Protein AF-A3SNW2-F1 (afdb_monomer_lite)

Radius of gyration: 17.65 Å; chains: 1; bounding box: 38×30×57 Å

Structure (mmCIF, N/CA/C/O backbone):
data_AF-A3SNW2-F1
#
_entry.id   AF-A3SNW2-F1
#
loop_
_atom_site.group_PDB
_atom_site.id
_atom_site.type_symbol
_atom_site.label_atom_id
_atom_site.label_alt_id
_atom_site.label_comp_id
_atom_site.label_asym_id
_atom_site.label_entity_id
_atom_site.label_seq_id
_atom_site.pdbx_PDB_ins_code
_atom_site.Cartn_x
_atom_site.Cartn_y
_atom_site.Cartn_z
_atom_site.occupancy
_atom_site.B_iso_or_equiv
_atom_site.auth_seq_id
_atom_site.auth_comp_id
_atom_site.auth_asym_id
_atom_site.auth_atom_id
_atom_site.pdbx_PDB_model_num
ATOM 1 N N . MET A 1 1 ? 1.749 1.301 -14.191 1.00 48.53 1 MET A N 1
ATOM 2 C CA . MET A 1 1 ? 3.035 1.025 -14.865 1.00 48.53 1 MET A CA 1
ATOM 3 C C . MET A 1 1 ? 3.326 -0.450 -14.651 1.00 48.53 1 MET A C 1
ATOM 5 O O . MET A 1 1 ? 3.010 -0.935 -13.574 1.00 48.53 1 MET A O 1
ATOM 9 N N . ALA A 1 2 ? 3.781 -1.160 -15.683 1.00 56.25 2 ALA A N 1
ATOM 10 C CA . ALA A 1 2 ? 4.102 -2.594 -15.643 1.00 56.25 2 ALA A CA 1
ATOM 11 C C . ALA A 1 2 ? 5.618 -2.795 -15.490 1.00 56.25 2 ALA A C 1
ATOM 13 O O . ALA A 1 2 ? 6.204 -3.693 -16.088 1.00 56.25 2 ALA A O 1
ATOM 14 N N . ASP A 1 3 ? 6.253 -1.877 -14.763 1.00 65.12 3 ASP A N 1
ATOM 15 C CA . ASP A 1 3 ? 7.687 -1.921 -14.530 1.00 65.12 3 ASP A CA 1
ATOM 16 C C . ASP A 1 3 ? 7.973 -3.187 -13.713 1.00 65.12 3 ASP A C 1
ATOM 18 O O . ASP A 1 3 ? 7.224 -3.493 -12.782 1.00 65.12 3 ASP A O 1
ATOM 22 N N . ASP A 1 4 ? 9.023 -3.916 -14.102 1.00 67.94 4 ASP A N 1
ATOM 23 C CA . ASP A 1 4 ? 9.478 -5.168 -13.475 1.00 67.94 4 ASP A CA 1
ATOM 24 C C . ASP A 1 4 ? 8.640 -6.431 -13.776 1.00 67.94 4 ASP A C 1
ATOM 26 O O . ASP A 1 4 ? 8.823 -7.473 -13.152 1.00 67.94 4 ASP A O 1
ATOM 30 N N . ALA A 1 5 ? 7.712 -6.375 -14.740 1.00 80.69 5 ALA A N 1
ATOM 31 C CA . ALA A 1 5 ? 7.008 -7.572 -15.203 1.00 80.69 5 ALA A CA 1
ATOM 32 C C . ALA A 1 5 ? 7.948 -8.503 -15.993 1.00 80.69 5 ALA A C 1
ATOM 34 O O . ALA A 1 5 ? 8.648 -8.065 -16.911 1.00 80.69 5 ALA A O 1
ATOM 35 N N . GLY A 1 6 ? 7.910 -9.799 -15.680 1.00 82.94 6 GLY A N 1
ATOM 36 C CA . GLY A 1 6 ? 8.565 -10.829 -16.483 1.00 82.94 6 GLY A CA 1
ATOM 37 C C . GLY A 1 6 ? 7.768 -11.091 -17.760 1.00 82.94 6 GLY A C 1
ATOM 38 O O . GLY A 1 6 ? 6.542 -11.165 -17.718 1.00 82.94 6 GLY A O 1
ATOM 39 N N . ILE A 1 7 ? 8.438 -11.221 -18.906 1.00 89.88 7 ILE A N 1
ATOM 40 C CA . ILE A 1 7 ? 7.781 -11.575 -20.170 1.00 89.88 7 ILE A CA 1
ATOM 41 C C . ILE A 1 7 ? 8.594 -12.661 -20.867 1.00 89.88 7 ILE A C 1
ATOM 43 O O . ILE A 1 7 ? 9.777 -12.467 -21.145 1.00 89.88 7 ILE A O 1
ATOM 47 N N . GLU A 1 8 ? 7.945 -13.776 -21.192 1.00 91.12 8 GLU A N 1
ATOM 48 C CA . GLU A 1 8 ? 8.497 -14.814 -22.061 1.00 91.12 8 GLU A CA 1
ATOM 49 C C . GLU A 1 8 ? 7.949 -14.625 -23.479 1.00 91.12 8 GLU A C 1
ATOM 51 O O . GLU A 1 8 ? 6.734 -14.563 -23.688 1.00 91.12 8 GLU A O 1
ATOM 56 N N . LEU A 1 9 ? 8.840 -14.477 -24.463 1.00 94.81 9 LEU A N 1
ATOM 57 C CA . LEU A 1 9 ? 8.474 -14.133 -25.836 1.00 94.81 9 LEU A CA 1
ATOM 58 C C . LEU A 1 9 ? 9.472 -14.674 -26.867 1.00 94.81 9 LEU A C 1
ATOM 60 O O . LEU A 1 9 ? 10.650 -14.865 -26.569 1.00 94.81 9 LEU A O 1
ATOM 64 N N . ASP A 1 10 ? 9.000 -14.849 -28.100 1.00 95.38 10 ASP A N 1
ATOM 65 C CA . ASP A 1 10 ? 9.846 -15.098 -29.266 1.00 95.38 10 ASP A CA 1
ATOM 66 C C . ASP A 1 10 ? 10.372 -13.792 -29.857 1.00 95.38 10 ASP A C 1
ATOM 68 O O . ASP A 1 10 ? 9.627 -12.823 -30.055 1.00 95.38 10 ASP A O 1
ATOM 72 N N . VAL A 1 11 ? 11.648 -13.819 -30.244 1.00 95.62 11 VAL A N 1
ATOM 73 C CA . VAL A 1 11 ? 12.321 -12.729 -30.951 1.00 95.62 11 VAL A CA 1
ATOM 74 C C . VAL A 1 11 ? 12.709 -13.177 -32.355 1.00 95.62 11 VAL A C 1
ATOM 76 O O . VAL A 1 11 ? 13.383 -14.189 -32.545 1.00 95.62 11 VAL A O 1
ATOM 79 N N . GLN A 1 12 ? 12.332 -12.381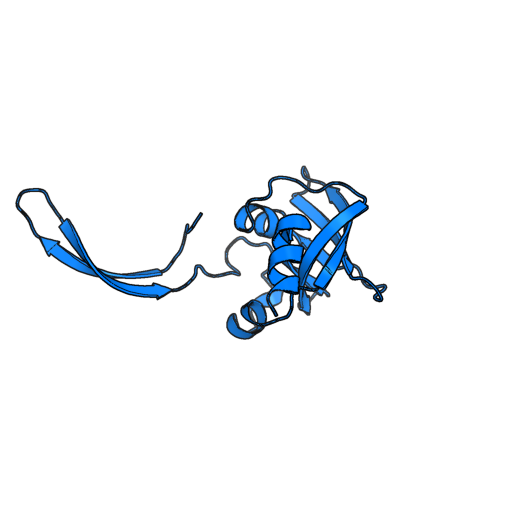 -33.353 1.00 96.31 12 GLN A N 1
ATOM 80 C CA . GLN A 1 12 ? 12.805 -12.514 -34.722 1.00 96.31 12 GLN A CA 1
ATOM 81 C C . GLN A 1 12 ? 13.933 -11.515 -34.995 1.00 96.31 12 GLN A C 1
ATOM 83 O O . GLN A 1 12 ? 13.786 -10.313 -34.776 1.00 96.31 12 GLN A O 1
ATOM 88 N N . GLN A 1 13 ? 15.047 -12.007 -35.537 1.00 95.31 13 GLN A N 1
ATOM 89 C CA . GLN A 1 13 ? 16.109 -11.156 -36.073 1.00 95.31 13 GLN A CA 1
ATOM 90 C C . GLN A 1 13 ? 15.726 -10.625 -37.452 1.00 95.31 13 GLN A C 1
ATOM 92 O O . GLN A 1 13 ? 15.332 -11.389 -38.336 1.00 95.31 13 GLN A O 1
ATOM 97 N N . THR A 1 14 ? 15.883 -9.320 -37.649 1.00 93.44 14 THR A N 1
ATOM 98 C CA . THR A 1 14 ? 15.636 -8.647 -38.928 1.00 93.44 14 THR A CA 1
ATOM 99 C C . THR A 1 14 ? 16.777 -7.692 -39.266 1.00 93.44 14 THR A C 1
ATOM 101 O O . THR A 1 14 ? 17.563 -7.311 -38.401 1.00 93.44 14 THR A O 1
ATOM 104 N N . ASP A 1 15 ? 16.812 -7.200 -40.504 1.00 93.50 15 ASP A N 1
ATOM 105 C CA . ASP A 1 15 ? 17.759 -6.164 -40.949 1.00 93.50 15 ASP A CA 1
ATOM 106 C C . ASP A 1 15 ? 17.615 -4.837 -40.174 1.00 93.50 15 ASP A C 1
ATOM 108 O O . ASP A 1 15 ? 18.458 -3.946 -40.278 1.00 93.50 15 ASP A O 1
ATOM 112 N N . ARG A 1 16 ? 16.522 -4.682 -39.414 1.00 90.88 16 ARG A N 1
ATOM 113 C CA . ARG A 1 16 ? 16.236 -3.528 -38.553 1.00 90.88 16 ARG A CA 1
ATOM 114 C C . ARG A 1 16 ? 16.470 -3.815 -37.064 1.00 90.88 16 ARG A C 1
ATOM 116 O O . ARG A 1 16 ? 16.208 -2.931 -36.253 1.00 90.88 16 ARG A O 1
ATOM 123 N N . GLY A 1 17 ? 16.959 -5.008 -36.717 1.00 93.56 17 GLY A N 1
ATOM 124 C CA . GLY A 1 17 ? 17.215 -5.461 -35.348 1.00 93.56 17 GLY A CA 1
ATOM 125 C C . GLY A 1 17 ? 16.256 -6.553 -34.866 1.00 93.56 17 GLY A C 1
ATOM 126 O O . GLY A 1 17 ? 15.518 -7.153 -35.654 1.00 93.56 17 GLY A O 1
ATOM 127 N N . GLU A 1 18 ? 16.286 -6.798 -33.558 1.00 94.69 18 GLU A N 1
ATOM 128 C CA . GLU A 1 18 ? 15.425 -7.754 -32.860 1.00 94.69 18 GLU A CA 1
ATOM 129 C C . GLU A 1 18 ? 13.991 -7.234 -32.738 1.00 94.69 18 GLU A C 1
ATOM 131 O O . GLU A 1 18 ? 13.756 -6.103 -32.309 1.00 94.69 18 GLU A O 1
ATOM 136 N N . G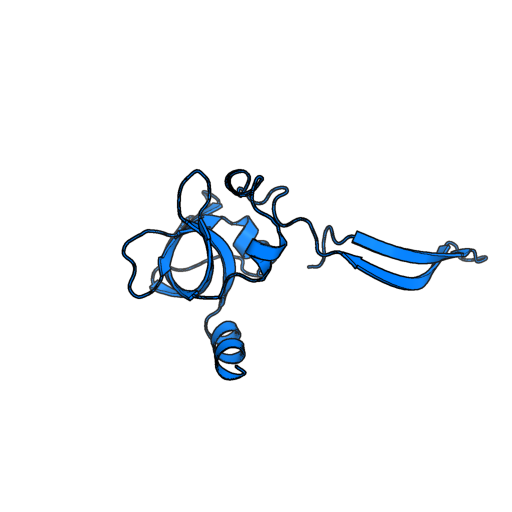LN A 1 19 ? 13.023 -8.067 -33.114 1.00 93.81 19 GLN A N 1
ATOM 137 C CA . GLN A 1 19 ? 11.601 -7.758 -33.018 1.00 93.81 19 GLN A CA 1
ATOM 138 C C . GLN A 1 19 ? 10.876 -8.865 -32.256 1.00 93.81 19 GLN A C 1
ATOM 140 O O . GLN A 1 19 ? 10.983 -10.035 -32.616 1.00 93.81 19 GLN A O 1
ATOM 145 N N . ALA A 1 20 ? 10.118 -8.502 -31.221 1.00 92.88 20 ALA A N 1
ATOM 146 C CA . ALA A 1 20 ? 9.222 -9.437 -30.548 1.00 92.88 20 ALA A CA 1
ATOM 147 C C . ALA A 1 20 ? 8.080 -9.833 -31.498 1.00 92.88 20 ALA A C 1
ATOM 149 O O . ALA A 1 20 ? 7.436 -8.958 -32.081 1.00 92.88 20 ALA A O 1
ATOM 150 N N . VAL A 1 21 ? 7.835 -11.135 -31.658 1.00 94.25 21 VAL A N 1
ATOM 151 C CA . VAL A 1 21 ? 6.827 -11.664 -32.600 1.00 94.25 21 VAL A CA 1
ATOM 152 C C . VAL A 1 21 ? 5.673 -12.388 -31.914 1.00 94.25 21 VAL A C 1
ATOM 154 O O . VAL A 1 21 ? 4.537 -12.266 -32.369 1.00 94.25 21 VAL A O 1
ATOM 157 N N . THR A 1 22 ? 5.929 -13.065 -30.793 1.00 94.31 22 THR A N 1
ATOM 158 C CA . THR A 1 22 ? 4.902 -13.776 -30.015 1.00 94.31 22 THR A CA 1
ATOM 159 C C . THR A 1 22 ? 5.210 -13.639 -28.532 1.00 94.31 22 THR A C 1
ATOM 161 O O . THR A 1 22 ? 6.346 -13.866 -28.141 1.00 94.31 22 THR A O 1
ATOM 164 N N . VAL A 1 23 ? 4.215 -13.302 -27.708 1.00 92.00 23 VAL A N 1
ATOM 165 C CA . VAL A 1 23 ? 4.323 -13.339 -26.240 1.00 92.00 23 VAL A CA 1
ATOM 166 C C . VAL A 1 23 ? 3.651 -14.614 -25.743 1.00 92.00 23 VAL A C 1
ATOM 168 O O . VAL A 1 23 ? 2.495 -14.861 -26.088 1.00 92.00 23 VAL A O 1
ATOM 171 N N . TYR A 1 24 ? 4.370 -15.409 -24.956 1.00 91.81 24 TYR A N 1
ATOM 172 C CA . TYR A 1 24 ? 3.884 -16.667 -24.392 1.00 91.81 24 TYR A CA 1
ATOM 173 C C . TYR A 1 24 ? 3.334 -16.484 -22.984 1.00 91.81 24 TYR A C 1
ATOM 175 O O . TYR A 1 24 ? 2.223 -16.926 -22.698 1.00 91.81 24 TYR A O 1
ATOM 183 N N . GLU A 1 25 ? 4.084 -15.791 -22.131 1.00 88.12 25 GLU A N 1
ATOM 184 C CA . GLU A 1 25 ? 3.724 -15.580 -20.734 1.00 88.12 25 GLU A CA 1
ATOM 185 C C . GLU A 1 25 ? 4.073 -14.158 -20.294 1.00 88.12 25 GLU A C 1
ATOM 187 O O . GLU A 1 25 ? 5.061 -13.570 -20.738 1.00 88.12 25 GLU A O 1
ATOM 192 N N . ILE A 1 26 ? 3.236 -13.603 -19.418 1.00 86.25 26 ILE A N 1
ATOM 193 C CA . ILE A 1 26 ? 3.514 -12.369 -18.687 1.00 86.25 26 ILE A CA 1
ATOM 194 C C . ILE A 1 26 ? 3.401 -12.710 -17.206 1.00 86.25 26 ILE A C 1
ATOM 196 O O . ILE A 1 26 ? 2.307 -12.977 -16.704 1.00 86.25 26 ILE A O 1
ATOM 200 N N . THR A 1 27 ? 4.528 -12.674 -16.510 1.00 81.31 27 THR A N 1
ATOM 201 C CA . THR A 1 27 ? 4.587 -12.842 -15.063 1.00 81.31 27 THR A CA 1
ATOM 202 C C . THR A 1 27 ? 4.438 -11.466 -14.407 1.00 81.31 27 THR A C 1
ATOM 204 O O . THR A 1 27 ? 5.151 -10.527 -14.780 1.00 81.31 27 THR A O 1
ATOM 207 N N . PRO A 1 28 ? 3.514 -11.296 -13.442 1.00 71.44 28 PRO A N 1
ATOM 208 C CA . PRO A 1 28 ? 3.399 -10.050 -12.696 1.00 71.44 28 PRO A CA 1
ATOM 209 C C . PRO A 1 28 ? 4.723 -9.680 -12.009 1.00 71.44 28 PRO A C 1
ATOM 211 O O . PRO A 1 28 ? 5.445 -10.586 -11.593 1.00 71.44 28 PRO A O 1
ATOM 214 N N . PRO A 1 29 ? 5.022 -8.380 -11.845 1.00 68.38 29 PRO A N 1
ATOM 215 C CA . PRO A 1 29 ? 6.204 -7.940 -11.112 1.00 68.38 29 PRO A CA 1
ATOM 216 C C . PRO A 1 29 ? 6.178 -8.426 -9.663 1.00 68.38 29 PRO A C 1
ATOM 218 O O . PRO A 1 29 ? 5.103 -8.538 -9.053 1.00 68.38 29 PRO A O 1
ATOM 221 N N . ASP A 1 30 ? 7.361 -8.657 -9.094 1.00 68.56 30 ASP A N 1
ATOM 222 C CA . ASP A 1 30 ? 7.483 -9.085 -7.708 1.00 68.56 30 ASP A CA 1
ATOM 223 C C . ASP A 1 30 ? 6.955 -8.002 -6.760 1.00 68.56 30 ASP A C 1
ATOM 225 O O . ASP A 1 30 ? 7.431 -6.866 -6.678 1.00 68.56 30 ASP A O 1
ATOM 229 N N . LEU A 1 31 ? 5.927 -8.369 -5.992 1.00 61.66 31 LEU A N 1
ATOM 230 C CA . LEU A 1 31 ? 5.232 -7.449 -5.092 1.00 61.66 31 LEU A CA 1
ATOM 231 C C . LEU A 1 31 ? 6.113 -6.989 -3.921 1.00 61.66 31 LEU A C 1
ATOM 233 O O . LEU A 1 31 ? 5.752 -6.034 -3.233 1.00 61.66 31 LEU A O 1
ATOM 237 N N . ILE A 1 32 ? 7.261 -7.620 -3.684 1.00 60.22 32 ILE A N 1
ATOM 238 C CA . ILE A 1 32 ? 8.035 -7.440 -2.453 1.00 60.22 32 ILE A CA 1
ATOM 239 C C . ILE A 1 32 ? 9.251 -6.533 -2.667 1.00 60.22 32 ILE A C 1
ATOM 241 O O . ILE A 1 32 ? 9.505 -5.672 -1.817 1.00 60.22 32 ILE A O 1
ATOM 245 N N . GLU A 1 33 ? 9.943 -6.612 -3.806 1.00 58.81 33 GLU A N 1
ATOM 246 C CA . GLU A 1 33 ? 11.156 -5.818 -4.030 1.00 58.81 33 GLU A CA 1
ATOM 247 C C . GLU A 1 33 ? 10.864 -4.311 -3.942 1.00 58.81 33 GLU A C 1
ATOM 249 O O . GLU A 1 33 ? 9.919 -3.807 -4.537 1.00 58.81 33 GLU A O 1
ATOM 254 N N . ASN A 1 34 ? 11.635 -3.576 -3.133 1.00 56.81 34 ASN A N 1
ATOM 255 C CA . ASN A 1 34 ? 11.527 -2.120 -2.913 1.00 56.81 34 ASN A CA 1
ATOM 256 C C . ASN A 1 34 ? 10.213 -1.588 -2.296 1.00 56.81 34 ASN A C 1
ATOM 258 O O . ASN A 1 34 ? 10.041 -0.377 -2.149 1.00 56.81 34 ASN A O 1
ATOM 262 N N . SER A 1 35 ? 9.302 -2.461 -1.862 1.00 60.78 35 SER A N 1
ATOM 263 C CA . SER A 1 35 ? 7.964 -2.072 -1.387 1.00 60.78 35 SER A CA 1
ATOM 264 C C . SER A 1 35 ? 7.873 -1.664 0.089 1.00 60.78 35 SER A C 1
ATOM 266 O O . SER A 1 35 ? 6.823 -1.192 0.524 1.00 60.78 35 SER A O 1
ATOM 268 N N . GLY A 1 36 ? 8.941 -1.851 0.872 1.00 62.59 36 GLY A N 1
ATOM 269 C CA . GLY A 1 36 ? 8.869 -1.792 2.337 1.00 62.59 36 GLY A CA 1
ATOM 270 C C . GLY A 1 36 ? 8.111 -2.977 2.958 1.00 62.59 36 GLY A C 1
ATOM 271 O O . GLY A 1 36 ? 7.861 -2.966 4.159 1.00 62.59 36 GLY A O 1
ATOM 272 N N . LEU A 1 37 ? 7.763 -3.993 2.156 1.00 69.75 37 LEU A N 1
ATOM 273 C CA . LEU A 1 37 ? 7.047 -5.210 2.554 1.00 69.75 37 LEU A CA 1
ATOM 274 C C . LEU A 1 37 ? 7.988 -6.413 2.745 1.00 69.75 37 LEU A C 1
ATOM 276 O O . LEU A 1 37 ? 7.565 -7.549 2.568 1.00 69.75 37 LEU A O 1
ATOM 280 N N . ALA A 1 38 ? 9.245 -6.186 3.140 1.00 75.25 38 ALA A N 1
ATOM 281 C CA . ALA A 1 38 ? 10.167 -7.249 3.580 1.00 75.25 38 ALA A CA 1
ATOM 282 C C . ALA A 1 38 ? 9.530 -8.167 4.652 1.00 75.25 38 ALA A C 1
ATOM 284 O O . ALA A 1 38 ? 9.787 -9.363 4.764 1.00 75.25 38 ALA A O 1
ATOM 285 N N . ASP A 1 39 ? 8.589 -7.618 5.417 1.00 79.25 39 ASP A N 1
ATOM 286 C CA . ASP A 1 39 ? 7.812 -8.363 6.402 1.00 79.25 39 ASP A CA 1
ATOM 287 C C . ASP A 1 39 ? 6.856 -9.419 5.799 1.00 79.25 39 ASP A C 1
ATOM 289 O O . ASP A 1 39 ? 6.269 -10.186 6.566 1.00 79.25 39 ASP A O 1
ATOM 293 N N . LEU A 1 40 ? 6.704 -9.474 4.467 1.00 82.12 40 LEU A N 1
ATOM 294 C CA . LEU A 1 40 ? 5.876 -10.432 3.721 1.00 82.12 40 LEU A CA 1
ATOM 295 C C . LEU A 1 40 ? 6.695 -11.460 2.918 1.00 82.12 40 LEU A C 1
ATOM 297 O O . LEU A 1 40 ? 6.101 -12.250 2.196 1.00 82.12 40 LEU A O 1
ATOM 301 N N . GLU A 1 41 ? 8.027 -11.476 3.036 1.00 81.94 41 GLU A N 1
ATOM 302 C CA . GLU A 1 41 ? 8.924 -12.383 2.285 1.00 81.94 41 GLU A CA 1
ATOM 303 C C . GLU A 1 41 ? 8.547 -13.872 2.387 1.00 81.94 41 GLU A C 1
ATOM 305 O O . GLU A 1 41 ? 8.738 -14.626 1.438 1.00 81.94 41 GLU A O 1
ATOM 310 N N . ASP A 1 42 ? 7.988 -14.291 3.525 1.00 84.81 42 ASP A N 1
ATOM 311 C CA . ASP A 1 42 ? 7.602 -15.685 3.784 1.00 84.81 42 ASP A CA 1
ATOM 312 C C . ASP A 1 42 ? 6.164 -16.011 3.333 1.00 84.81 42 ASP A C 1
ATOM 314 O O . ASP A 1 42 ? 5.654 -17.100 3.607 1.00 84.81 42 ASP A O 1
ATOM 318 N N . ILE A 1 43 ? 5.474 -15.062 2.697 1.00 85.25 43 ILE A N 1
ATOM 319 C CA . ILE A 1 43 ? 4.078 -15.198 2.280 1.00 85.25 43 ILE A CA 1
ATOM 320 C C . ILE A 1 43 ? 4.031 -15.437 0.777 1.00 85.25 43 ILE A C 1
ATOM 322 O O . ILE A 1 43 ? 4.567 -14.657 -0.007 1.00 85.25 43 ILE A O 1
ATOM 326 N N . ASP A 1 44 ? 3.332 -16.500 0.378 1.00 86.12 44 ASP A N 1
ATOM 327 C CA . ASP A 1 44 ? 3.101 -16.813 -1.030 1.00 86.12 44 ASP A CA 1
ATOM 328 C C . ASP A 1 44 ? 2.443 -15.609 -1.746 1.00 86.12 44 ASP A C 1
ATOM 330 O O . ASP A 1 44 ? 1.369 -15.154 -1.323 1.00 86.12 44 ASP A O 1
ATOM 334 N N . PRO A 1 45 ? 3.040 -15.086 -2.834 1.00 82.56 45 PRO A N 1
ATOM 335 C CA . PRO A 1 45 ? 2.469 -13.989 -3.606 1.00 82.56 45 PRO A CA 1
ATOM 336 C C . PRO A 1 45 ? 1.031 -14.236 -4.086 1.00 82.56 45 PRO A C 1
ATOM 338 O O . PRO A 1 45 ? 0.268 -13.278 -4.215 1.00 82.56 45 PRO A O 1
ATOM 341 N N . GLU A 1 46 ? 0.623 -15.488 -4.316 1.00 85.25 46 GLU A N 1
ATOM 342 C CA . GLU A 1 46 ? -0.767 -15.825 -4.651 1.00 85.25 46 GLU A CA 1
ATOM 343 C C . GLU A 1 46 ? -1.727 -15.570 -3.485 1.00 85.25 46 GLU A C 1
ATOM 345 O O . GLU A 1 46 ? -2.845 -15.100 -3.695 1.00 85.25 46 GLU A O 1
ATOM 350 N N . VAL A 1 47 ? -1.305 -15.804 -2.240 1.00 89.25 47 VAL A N 1
ATOM 351 C CA . VAL A 1 47 ? -2.118 -15.458 -1.062 1.00 89.25 47 VAL A CA 1
ATOM 352 C C . VAL A 1 47 ? -2.323 -13.949 -1.003 1.00 89.25 47 VAL A C 1
ATOM 354 O O . VAL A 1 47 ? -3.438 -13.482 -0.767 1.00 89.25 47 VAL A O 1
ATOM 357 N N . ILE A 1 48 ? -1.266 -13.184 -1.285 1.00 88.94 48 ILE A N 1
ATOM 358 C CA . ILE A 1 48 ? -1.338 -11.726 -1.338 1.00 88.94 48 ILE A CA 1
ATOM 359 C C . ILE A 1 48 ? -2.307 -11.281 -2.432 1.00 88.94 48 ILE A C 1
ATOM 361 O O . ILE A 1 48 ? -3.181 -10.472 -2.152 1.00 88.94 48 ILE A O 1
ATOM 365 N N . ARG A 1 49 ? -2.189 -11.816 -3.654 1.00 85.38 49 ARG A N 1
ATOM 366 C CA . ARG A 1 49 ? -3.045 -11.456 -4.799 1.00 85.38 49 ARG A CA 1
ATOM 367 C C . ARG A 1 49 ? -4.516 -11.816 -4.604 1.00 85.38 49 ARG A C 1
ATOM 369 O O . ARG A 1 49 ? -5.375 -11.088 -5.095 1.00 85.38 49 ARG A O 1
ATOM 376 N N . ASN A 1 50 ? -4.809 -12.905 -3.897 1.00 89.69 50 ASN A N 1
ATOM 377 C CA . ASN A 1 50 ? -6.172 -13.415 -3.735 1.00 89.69 50 ASN A CA 1
ATOM 378 C C . ASN A 1 50 ? -6.883 -12.919 -2.459 1.00 89.69 50 ASN A C 1
ATOM 380 O O . ASN A 1 50 ? -8.090 -13.109 -2.327 1.00 89.69 50 ASN A O 1
ATOM 384 N N . ALA A 1 51 ? -6.186 -12.262 -1.523 1.00 92.69 51 ALA A N 1
ATOM 385 C CA . ALA A 1 51 ? -6.804 -11.714 -0.308 1.00 92.69 51 ALA A CA 1
ATOM 386 C C . ALA A 1 51 ? -7.848 -10.632 -0.638 1.00 92.69 51 ALA A C 1
ATOM 388 O O . ALA A 1 51 ? -7.561 -9.789 -1.467 1.00 92.69 51 ALA A O 1
ATOM 389 N N . PRO A 1 52 ? -9.033 -10.568 -0.019 1.00 93.69 52 PRO A N 1
ATOM 390 C CA . PRO A 1 52 ? -10.080 -9.630 -0.439 1.00 93.69 52 PRO A CA 1
ATOM 391 C C . PRO A 1 52 ? -9.680 -8.151 -0.285 1.00 93.69 52 PRO A C 1
ATOM 393 O O . PRO A 1 52 ? -8.893 -7.782 0.589 1.00 93.69 52 PRO A O 1
ATOM 396 N N . LEU A 1 53 ? -10.275 -7.287 -1.115 1.00 94.94 53 LEU A N 1
ATOM 397 C CA . LEU A 1 53 ? -10.234 -5.840 -0.902 1.00 94.94 53 LEU A CA 1
ATOM 398 C C . LEU A 1 53 ? -11.214 -5.463 0.218 1.00 94.94 53 LEU A C 1
ATOM 400 O O . LEU A 1 53 ? -12.418 -5.681 0.109 1.00 94.94 53 LEU A O 1
ATOM 404 N N . GLU A 1 54 ? -10.699 -4.866 1.289 1.00 95.62 54 GLU A N 1
ATOM 405 C CA . GLU A 1 54 ? -11.479 -4.382 2.426 1.00 95.62 54 GLU A CA 1
ATOM 406 C C . GLU A 1 54 ? -11.716 -2.867 2.303 1.00 95.62 54 GLU A C 1
ATOM 408 O O . GLU A 1 54 ? -10.756 -2.107 2.129 1.00 95.62 54 GLU A O 1
ATOM 413 N N . PRO A 1 55 ? -12.963 -2.378 2.441 1.00 96.12 55 PRO A N 1
ATOM 414 C CA . PRO A 1 55 ? -13.230 -0.959 2.632 1.00 96.12 55 PRO A CA 1
ATOM 415 C C . PRO A 1 55 ? -12.435 -0.408 3.822 1.00 96.12 55 PRO A C 1
ATOM 417 O O . PRO A 1 55 ? -12.372 -1.017 4.895 1.00 96.12 55 PRO A O 1
ATOM 420 N N . ALA A 1 56 ? -11.846 0.769 3.648 1.00 97.44 56 ALA A N 1
ATOM 421 C CA . ALA A 1 56 ? -11.015 1.398 4.660 1.00 97.44 56 ALA A CA 1
ATOM 422 C C . ALA A 1 56 ? -11.082 2.925 4.600 1.00 97.44 56 ALA A C 1
ATOM 424 O O . ALA A 1 56 ? -11.584 3.534 3.650 1.00 97.44 56 ALA A O 1
ATOM 425 N N . ARG A 1 57 ? -10.560 3.543 5.659 1.00 97.38 57 ARG A N 1
ATOM 426 C CA . ARG A 1 57 ? -10.397 4.986 5.785 1.00 97.38 57 ARG A CA 1
ATOM 427 C C . ARG A 1 57 ? -8.976 5.316 6.206 1.00 97.38 57 ARG A C 1
ATOM 429 O O . ARG A 1 57 ? -8.445 4.697 7.127 1.00 97.38 57 ARG A O 1
ATOM 436 N N . ILE A 1 58 ? -8.380 6.323 5.580 1.00 98.06 58 ILE A N 1
ATOM 437 C CA . ILE A 1 58 ? -7.056 6.801 5.976 1.00 98.06 58 ILE A CA 1
ATOM 438 C C . ILE A 1 58 ? -7.133 7.524 7.313 1.00 98.06 58 ILE A C 1
ATOM 440 O O . ILE A 1 58 ? -7.890 8.478 7.482 1.00 98.06 58 ILE A O 1
ATOM 444 N N . LYS A 1 59 ? -6.328 7.067 8.271 1.00 97.62 59 LYS A N 1
ATOM 445 C CA . LYS A 1 59 ? -6.169 7.710 9.575 1.00 97.62 59 LYS A CA 1
ATOM 446 C C . LYS A 1 59 ? -5.233 8.902 9.440 1.00 97.62 59 LYS A C 1
ATOM 448 O O . LYS A 1 59 ? -5.568 10.008 9.852 1.00 97.62 59 LYS A O 1
ATOM 453 N N . TRP A 1 60 ? -4.078 8.670 8.823 1.00 97.94 60 TRP A N 1
ATOM 454 C CA . TRP A 1 60 ? -3.116 9.695 8.436 1.00 97.94 60 TRP A CA 1
ATOM 455 C C . TRP A 1 60 ? -2.113 9.127 7.432 1.00 97.94 60 TRP A C 1
ATOM 457 O O . TRP A 1 60 ? -1.854 7.923 7.413 1.00 97.94 60 TRP A O 1
ATOM 467 N N . PHE A 1 61 ? -1.509 10.002 6.633 1.00 98.00 61 PHE A N 1
ATOM 468 C CA . PHE A 1 61 ? -0.403 9.663 5.748 1.00 98.00 61 PHE A CA 1
ATOM 469 C C . PHE A 1 61 ? 0.602 10.815 5.725 1.00 98.00 61 PHE A C 1
ATOM 471 O O . PHE A 1 61 ? 0.215 11.979 5.646 1.00 98.00 61 PHE A O 1
ATOM 478 N N . ASP A 1 62 ? 1.890 10.496 5.848 1.00 97.12 62 ASP A N 1
ATOM 479 C CA . ASP A 1 62 ? 2.981 11.464 5.769 1.00 97.12 62 ASP A CA 1
ATOM 480 C C . ASP A 1 62 ? 3.810 11.154 4.523 1.00 97.12 62 ASP A C 1
ATOM 482 O O . ASP A 1 62 ? 4.675 10.274 4.517 1.00 97.12 62 ASP A O 1
ATOM 486 N N . LYS A 1 63 ? 3.546 11.898 3.447 1.00 95.19 63 LYS A N 1
ATOM 487 C CA . LYS A 1 63 ? 4.254 11.755 2.171 1.00 95.19 63 LYS A CA 1
ATOM 488 C C . LYS A 1 63 ? 5.757 12.014 2.287 1.00 95.19 63 LYS A C 1
ATOM 490 O O . LYS A 1 63 ? 6.526 11.411 1.543 1.00 95.19 63 LYS A O 1
ATOM 495 N N . GLY A 1 64 ? 6.176 12.888 3.205 1.00 95.12 64 GLY A N 1
ATOM 496 C CA . GLY A 1 64 ? 7.589 13.185 3.441 1.00 95.12 64 GLY A CA 1
ATOM 497 C C . GLY A 1 64 ? 8.321 12.005 4.076 1.00 95.12 64 GLY A C 1
ATOM 498 O O . GLY A 1 64 ? 9.460 11.722 3.710 1.00 95.12 64 GLY A O 1
ATOM 499 N N . LYS A 1 65 ? 7.652 11.284 4.982 1.00 95.12 65 LYS A N 1
ATOM 500 C CA . LYS A 1 65 ? 8.168 10.039 5.574 1.00 95.12 65 LYS A CA 1
ATOM 501 C C . LYS A 1 65 ? 7.930 8.802 4.709 1.00 95.12 65 LYS A C 1
ATOM 503 O O . LYS A 1 65 ? 8.592 7.791 4.919 1.00 95.12 65 LYS A O 1
ATOM 508 N N . GLY A 1 66 ? 6.998 8.871 3.763 1.00 94.50 66 GLY A N 1
ATOM 509 C CA . GLY A 1 66 ? 6.678 7.785 2.840 1.00 94.50 66 GLY A CA 1
ATOM 510 C C . GLY A 1 66 ? 5.784 6.691 3.428 1.00 94.50 66 GLY A C 1
ATOM 511 O O . GLY A 1 66 ? 5.758 5.586 2.889 1.00 94.50 66 GLY A O 1
ATOM 512 N N . PHE A 1 67 ? 5.056 6.957 4.515 1.00 95.81 67 PHE A N 1
ATOM 513 C CA . PHE A 1 67 ? 4.137 5.976 5.094 1.00 95.81 67 PHE A CA 1
ATOM 514 C C . PHE A 1 67 ? 2.980 6.615 5.866 1.00 95.81 67 PHE A C 1
ATOM 516 O O . PHE A 1 67 ? 2.995 7.802 6.198 1.00 95.81 67 PHE A O 1
ATOM 523 N N . GLY A 1 68 ? 1.983 5.793 6.179 1.00 96.88 68 GLY A N 1
ATOM 524 C CA . GLY A 1 68 ? 0.830 6.155 6.990 1.00 96.88 68 GLY A CA 1
ATOM 525 C C . GLY A 1 68 ? 0.084 4.941 7.518 1.00 96.88 68 GLY A C 1
ATOM 526 O O . GLY A 1 68 ? 0.575 3.813 7.444 1.00 96.88 68 GLY A O 1
ATOM 527 N N . PHE A 1 69 ? -1.115 5.187 8.038 1.00 98.00 69 PHE A N 1
ATOM 528 C CA . PHE A 1 69 ? -2.002 4.145 8.540 1.00 98.00 69 PHE A CA 1
ATOM 529 C C . PHE A 1 69 ? -3.448 4.370 8.106 1.00 98.00 69 PHE A C 1
ATOM 531 O O . PHE A 1 69 ? -3.930 5.503 7.998 1.00 98.00 69 PHE A O 1
ATOM 538 N N . ALA A 1 70 ? -4.144 3.259 7.904 1.00 98.12 70 ALA A N 1
ATOM 539 C CA . ALA A 1 70 ? -5.563 3.191 7.60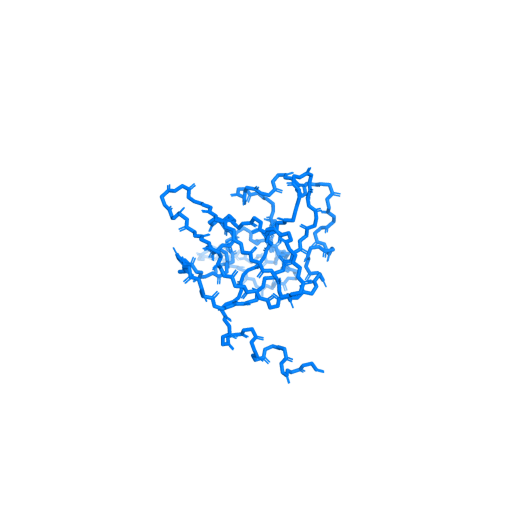0 1.00 98.12 70 ALA A CA 1
ATOM 540 C C . ALA A 1 70 ? -6.284 2.315 8.627 1.00 98.12 70 ALA A C 1
ATOM 542 O O . ALA A 1 70 ? -5.669 1.466 9.266 1.00 98.12 70 ALA A O 1
ATOM 543 N N . ASN A 1 71 ? -7.597 2.474 8.742 1.00 97.50 71 ASN A N 1
ATOM 544 C CA . ASN A 1 71 ? -8.446 1.547 9.482 1.00 97.50 71 ASN A CA 1
ATOM 545 C C . ASN A 1 71 ? -9.440 0.900 8.522 1.00 97.50 71 ASN A C 1
ATOM 547 O O . ASN A 1 71 ? -10.068 1.580 7.709 1.00 97.50 71 ASN A O 1
ATOM 551 N N . THR A 1 72 ? -9.577 -0.417 8.632 1.00 96.81 72 THR A N 1
ATOM 552 C CA . THR A 1 72 ? -10.627 -1.189 7.952 1.00 96.81 72 THR A CA 1
ATOM 553 C C . THR A 1 72 ? -11.902 -1.117 8.783 1.00 96.81 72 THR A C 1
ATOM 555 O O . THR A 1 72 ? -11.849 -1.021 10.011 1.00 96.81 72 THR A O 1
ATOM 558 N N . PHE A 1 73 ? -13.069 -1.101 8.140 1.00 91.50 73 PHE A N 1
ATOM 559 C CA . PHE A 1 73 ? -14.323 -0.959 8.886 1.00 91.50 73 PHE A CA 1
ATOM 560 C C . PHE A 1 73 ? -14.581 -2.180 9.778 1.00 91.50 73 PHE A C 1
ATOM 562 O O . PHE A 1 73 ? -14.445 -3.322 9.348 1.00 91.50 73 PHE A O 1
ATOM 569 N N . GLY A 1 74 ? -14.981 -1.930 11.028 1.00 89.44 74 GLY A N 1
ATOM 570 C CA . GLY A 1 74 ? -15.273 -2.984 12.005 1.00 89.44 74 GLY A CA 1
ATOM 571 C C . GLY A 1 74 ? -14.044 -3.590 12.687 1.00 89.44 74 GLY A C 1
ATOM 572 O O . GLY A 1 74 ? -14.196 -4.561 13.423 1.00 89.44 74 GLY A O 1
ATOM 573 N N . ARG A 1 75 ? -12.847 -3.029 12.470 1.00 90.94 75 ARG A N 1
ATOM 574 C CA . ARG A 1 75 ? -11.597 -3.461 13.106 1.00 90.94 75 ARG A CA 1
ATOM 575 C C . ARG A 1 75 ? -10.887 -2.278 13.761 1.00 90.94 75 ARG A C 1
ATOM 577 O O . ARG A 1 75 ? -10.904 -1.170 13.227 1.00 90.94 75 ARG A O 1
ATOM 584 N N . GLU A 1 76 ? -10.281 -2.514 14.921 1.00 89.12 76 GLU A N 1
ATOM 585 C CA . GLU A 1 76 ? -9.547 -1.483 15.671 1.00 89.12 76 GLU A CA 1
ATOM 586 C C . GLU A 1 76 ? -8.072 -1.413 15.268 1.00 89.12 76 GLU A C 1
ATOM 588 O O . GLU A 1 76 ? -7.431 -0.381 15.468 1.00 89.12 76 GLU A O 1
ATOM 593 N N . GLU A 1 77 ? -7.524 -2.487 14.688 1.00 93.94 77 GLU A N 1
ATOM 594 C CA . GLU A 1 77 ? -6.117 -2.525 14.311 1.00 93.94 77 GLU A CA 1
ATOM 59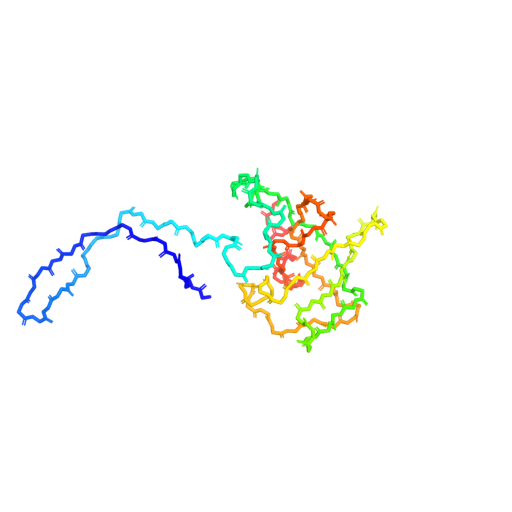5 C C . GLU A 1 77 ? -5.820 -1.566 13.151 1.00 93.94 77 GLU A C 1
ATOM 597 O O . GLU A 1 77 ? -6.535 -1.510 12.142 1.00 93.94 77 GLU A O 1
ATOM 602 N N . ASP A 1 78 ? -4.721 -0.825 13.288 1.00 96.94 78 ASP A N 1
ATOM 603 C CA . ASP A 1 78 ? -4.200 0.023 12.225 1.00 96.94 78 ASP A CA 1
ATOM 604 C C . ASP A 1 78 ? -3.539 -0.849 11.141 1.00 96.94 78 ASP A C 1
ATOM 606 O O . ASP A 1 78 ? -2.777 -1.771 11.435 1.00 96.94 78 ASP A O 1
ATOM 610 N N . VAL A 1 79 ? -3.801 -0.528 9.876 1.00 97.56 79 VAL A N 1
ATOM 611 C CA . VAL A 1 79 ? -3.146 -1.135 8.715 1.00 97.56 79 VAL A CA 1
ATOM 612 C C . VAL A 1 79 ? -2.046 -0.202 8.236 1.00 97.56 79 VAL A C 1
ATOM 614 O O . VAL A 1 79 ? -2.317 0.947 7.884 1.00 97.56 79 VAL A O 1
ATOM 617 N N . PHE A 1 80 ? -0.808 -0.687 8.221 1.00 96.88 80 PHE A N 1
ATOM 618 C CA . PHE A 1 80 ? 0.340 0.062 7.723 1.00 96.88 80 PHE A CA 1
ATOM 619 C C . PHE A 1 80 ? 0.261 0.248 6.205 1.00 96.88 80 PHE A C 1
ATOM 621 O O . PHE A 1 80 ? 0.008 -0.707 5.472 1.00 96.88 80 PHE A O 1
ATOM 628 N N . VAL A 1 81 ? 0.514 1.466 5.724 1.00 95.75 81 VAL A N 1
ATOM 629 C CA . VAL A 1 81 ? 0.482 1.802 4.296 1.00 95.75 81 VAL A CA 1
ATOM 630 C C . VAL A 1 81 ? 1.801 2.452 3.888 1.00 95.75 81 VAL A C 1
ATOM 632 O O . VAL A 1 81 ? 2.139 3.531 4.375 1.00 95.75 81 VAL A O 1
ATOM 635 N N . HIS A 1 82 ? 2.535 1.820 2.970 1.00 94.56 82 HIS A N 1
ATOM 636 C CA . HIS A 1 82 ? 3.803 2.336 2.447 1.00 94.56 82 HIS A CA 1
ATOM 637 C C . HIS A 1 82 ? 3.613 3.071 1.111 1.00 94.56 82 HIS A C 1
ATOM 639 O O . HIS A 1 82 ? 2.790 2.673 0.288 1.00 94.56 82 HIS A O 1
ATOM 645 N N . ILE A 1 83 ? 4.403 4.121 0.857 1.00 93.25 83 ILE A N 1
ATOM 646 C CA . ILE A 1 83 ? 4.309 4.947 -0.361 1.00 93.25 83 ILE A CA 1
ATOM 647 C C . ILE A 1 83 ? 4.483 4.147 -1.654 1.00 93.25 83 ILE A C 1
ATOM 649 O O . ILE A 1 83 ? 3.901 4.499 -2.677 1.00 93.25 83 ILE A O 1
ATOM 653 N N . GLU A 1 84 ? 5.246 3.058 -1.622 1.00 90.44 84 GLU A N 1
ATOM 654 C CA . GLU A 1 84 ? 5.439 2.231 -2.811 1.00 90.44 84 GLU A CA 1
ATOM 655 C C . GLU A 1 84 ? 4.161 1.478 -3.210 1.00 90.44 84 GLU A C 1
ATOM 657 O O . GLU A 1 84 ? 3.856 1.345 -4.394 1.00 90.44 84 GLU A O 1
ATOM 662 N N . VAL A 1 85 ? 3.335 1.097 -2.232 1.00 91.75 85 VAL A N 1
ATOM 663 C CA . VAL A 1 85 ? 2.016 0.497 -2.484 1.00 91.75 85 VAL A CA 1
ATOM 664 C C . VAL A 1 85 ? 1.100 1.504 -3.185 1.00 91.75 85 VAL A C 1
ATOM 666 O O . VAL A 1 85 ? 0.399 1.145 -4.133 1.00 91.75 85 VAL A O 1
ATOM 669 N N . LEU A 1 86 ? 1.143 2.782 -2.782 1.00 92.25 86 LEU A N 1
ATOM 670 C CA . LEU A 1 86 ? 0.398 3.856 -3.450 1.00 92.25 86 LEU A CA 1
ATOM 671 C C . LEU A 1 86 ? 0.869 4.028 -4.895 1.00 92.25 86 LEU A C 1
ATOM 673 O O . LEU A 1 86 ? 0.042 4.035 -5.804 1.00 92.25 86 LEU A O 1
ATOM 677 N N . ARG A 1 87 ? 2.184 4.130 -5.120 1.00 89.56 87 ARG A N 1
ATOM 678 C CA . ARG A 1 87 ? 2.756 4.356 -6.457 1.00 89.56 87 ARG A CA 1
ATOM 679 C C . ARG A 1 87 ? 2.372 3.257 -7.439 1.00 89.56 87 ARG A C 1
ATOM 681 O O . ARG A 1 87 ? 1.907 3.563 -8.535 1.00 89.56 87 ARG A O 1
ATOM 688 N N . ARG A 1 88 ? 2.477 1.992 -7.024 1.00 86.25 88 ARG A N 1
ATOM 689 C CA . ARG A 1 88 ? 2.036 0.831 -7.820 1.00 86.25 88 ARG A CA 1
ATOM 690 C C . ARG A 1 88 ? 0.541 0.852 -8.101 1.00 86.25 88 ARG A C 1
ATOM 692 O O . ARG A 1 88 ? 0.098 0.457 -9.176 1.00 86.25 88 ARG A O 1
ATOM 699 N N . SER A 1 89 ? -0.224 1.389 -7.159 1.00 88.31 89 SER A N 1
ATOM 700 C CA . SER A 1 89 ? -1.660 1.614 -7.297 1.00 88.31 89 SER A CA 1
ATOM 701 C C . SER A 1 89 ? -2.018 2.847 -8.143 1.00 88.31 89 SER A C 1
ATOM 703 O O . SER A 1 89 ? -3.200 3.107 -8.365 1.00 88.31 89 SER A O 1
ATOM 705 N N . GLY A 1 90 ? -1.028 3.603 -8.634 1.00 89.00 90 GLY A N 1
ATOM 706 C CA . GLY A 1 90 ? -1.227 4.830 -9.411 1.00 89.00 90 GLY A CA 1
ATOM 707 C C . GLY A 1 90 ? -1.599 6.056 -8.570 1.00 89.00 90 GLY A C 1
ATOM 708 O O . GLY A 1 90 ? -2.063 7.053 -9.118 1.00 89.00 90 GLY A O 1
ATOM 709 N N . LEU A 1 91 ? -1.408 5.995 -7.252 1.00 90.19 91 LEU A N 1
ATOM 710 C CA . LEU A 1 91 ? -1.710 7.065 -6.305 1.00 90.19 91 LEU A CA 1
ATOM 711 C C . LEU A 1 91 ? -0.424 7.782 -5.877 1.00 90.19 91 LEU A C 1
ATOM 713 O O . LEU A 1 91 ? 0.629 7.170 -5.704 1.00 90.19 91 LEU A O 1
ATOM 717 N N . ALA A 1 92 ? -0.512 9.098 -5.690 1.00 89.12 92 ALA A N 1
ATOM 718 C CA . ALA A 1 92 ? 0.637 9.936 -5.336 1.00 89.12 92 ALA A CA 1
ATOM 719 C C . ALA A 1 92 ? 0.604 10.463 -3.893 1.00 89.12 92 ALA A C 1
ATOM 721 O O . ALA A 1 92 ? 1.620 10.978 -3.412 1.00 89.12 92 ALA A O 1
ATOM 722 N N . ASP A 1 93 ? -0.562 10.420 -3.248 1.00 93.75 93 ASP A N 1
ATOM 723 C CA . ASP A 1 93 ? -0.794 10.880 -1.881 1.00 93.75 93 ASP A CA 1
ATOM 724 C C . ASP A 1 93 ? -2.137 10.348 -1.357 1.00 93.75 93 ASP A C 1
ATOM 726 O O . ASP A 1 93 ? -2.935 9.833 -2.142 1.00 93.75 93 ASP A O 1
ATOM 730 N N . LEU A 1 94 ? -2.373 10.492 -0.052 1.00 96.00 94 LEU A N 1
ATOM 731 C CA . LEU A 1 94 ? -3.604 10.109 0.638 1.00 96.00 94 LEU A CA 1
ATOM 732 C C . LEU A 1 94 ? -3.966 11.153 1.695 1.00 96.00 94 LEU A C 1
ATOM 734 O O . LEU A 1 94 ? -3.106 11.587 2.462 1.00 96.00 94 LEU A O 1
ATOM 738 N N . GLN A 1 95 ? -5.240 11.532 1.779 1.00 97.06 95 GLN A N 1
ATOM 739 C CA . GLN A 1 95 ? -5.704 12.515 2.760 1.00 97.06 95 GLN A CA 1
ATOM 740 C C . GLN A 1 95 ? -6.324 11.845 3.997 1.00 97.06 95 GLN A C 1
ATOM 742 O O . GLN A 1 95 ? -7.024 10.837 3.876 1.00 97.06 95 GLN A O 1
ATOM 747 N N . PRO A 1 96 ? -6.136 12.394 5.214 1.00 97.81 96 PRO A N 1
ATOM 748 C CA . PRO A 1 96 ? -6.858 11.925 6.393 1.00 97.81 96 PRO A CA 1
ATOM 749 C C . PRO A 1 96 ? -8.376 11.927 6.170 1.00 97.81 96 PRO A C 1
ATOM 751 O O . PRO A 1 96 ? -8.955 12.911 5.713 1.00 97.81 96 PRO A O 1
ATOM 754 N N . GLY A 1 97 ? -9.030 10.824 6.519 1.00 96.62 97 GLY A N 1
ATOM 755 C CA . GLY A 1 97 ? -10.464 10.623 6.335 1.00 96.62 97 GLY A CA 1
ATOM 756 C C . GLY A 1 97 ? -10.880 10.129 4.947 1.00 96.62 97 GLY A C 1
ATOM 757 O O . GLY A 1 97 ? -12.054 9.793 4.781 1.00 96.62 97 GLY A O 1
ATOM 758 N N . GLU A 1 98 ? -9.957 10.045 3.986 1.00 96.69 98 GLU A N 1
ATOM 759 C CA . GLU A 1 98 ? -10.226 9.542 2.639 1.00 96.69 98 GLU A CA 1
ATOM 760 C C . GLU A 1 98 ? -10.708 8.087 2.682 1.00 96.69 98 GLU A C 1
ATOM 762 O O . GLU A 1 98 ? -10.119 7.243 3.365 1.00 96.69 98 GLU A O 1
ATOM 767 N N . ALA A 1 99 ? -11.810 7.817 1.978 1.00 95.94 99 ALA A N 1
ATOM 768 C CA . ALA A 1 99 ? -12.360 6.480 1.810 1.00 95.94 99 ALA A CA 1
ATOM 769 C C . ALA A 1 99 ? -11.694 5.790 0.619 1.00 95.94 99 ALA A C 1
ATOM 771 O O . ALA A 1 99 ? -11.454 6.412 -0.416 1.00 95.94 99 ALA A O 1
ATOM 772 N N . LEU A 1 100 ? -11.425 4.498 0.764 1.00 96.38 100 LEU A N 1
ATOM 773 C CA . LEU A 1 100 ? -10.770 3.675 -0.247 1.00 96.38 100 LEU A CA 1
ATOM 774 C C . LEU A 1 100 ? -11.000 2.189 0.052 1.00 96.38 100 LEU A C 1
ATOM 776 O O . LEU A 1 100 ? -11.657 1.847 1.036 1.00 96.38 100 LEU A O 1
ATOM 780 N N . ALA A 1 101 ? -10.458 1.307 -0.779 1.00 96.56 101 ALA A N 1
ATOM 781 C CA . ALA A 1 101 ? -10.318 -0.106 -0.452 1.00 96.56 101 ALA A CA 1
ATOM 782 C C . ALA A 1 101 ? -8.838 -0.487 -0.390 1.00 96.56 101 ALA A C 1
ATOM 784 O O . ALA A 1 101 ? -8.034 -0.002 -1.189 1.00 96.56 101 ALA A O 1
ATOM 785 N N . ILE A 1 102 ? -8.483 -1.355 0.553 1.00 96.81 102 ILE A N 1
ATOM 786 C CA . ILE A 1 102 ? -7.128 -1.887 0.696 1.00 96.81 102 ILE A CA 1
ATOM 787 C C . ILE A 1 102 ? -7.142 -3.401 0.726 1.00 96.81 102 ILE A C 1
ATOM 789 O O . ILE A 1 102 ? -8.031 -4.013 1.311 1.00 96.81 102 ILE A O 1
ATOM 793 N N . ARG A 1 103 ? -6.112 -4.003 0.143 1.00 95.69 103 ARG A N 1
ATOM 794 C CA . ARG A 1 103 ? -5.821 -5.417 0.358 1.00 95.69 103 ARG A CA 1
ATOM 795 C C . ARG A 1 103 ? -4.901 -5.538 1.557 1.00 95.69 103 ARG A C 1
ATOM 797 O O . ARG A 1 103 ? -3.864 -4.875 1.583 1.00 95.69 103 ARG A O 1
ATOM 804 N N . VAL A 1 104 ? -5.296 -6.329 2.552 1.00 95.69 104 VAL A N 1
ATOM 805 C CA . VAL A 1 104 ? -4.580 -6.421 3.830 1.00 95.69 104 VAL A CA 1
ATOM 806 C C . VAL A 1 104 ? -4.000 -7.809 4.023 1.00 95.69 104 VAL A C 1
ATOM 808 O O . VAL A 1 104 ? -4.705 -8.803 3.876 1.00 95.69 104 VAL A O 1
ATOM 811 N N . ILE A 1 105 ? -2.729 -7.863 4.410 1.00 94.75 105 ILE A N 1
ATOM 812 C CA . ILE A 1 105 ? -2.027 -9.093 4.771 1.00 94.75 105 ILE A CA 1
ATOM 813 C C . ILE A 1 105 ? -1.434 -8.941 6.168 1.00 94.75 105 ILE A C 1
ATOM 815 O O . ILE A 1 105 ? -0.997 -7.856 6.558 1.00 94.75 105 ILE A O 1
ATOM 819 N N . GLU A 1 106 ? -1.435 -10.032 6.929 1.00 93.50 106 GLU A N 1
ATOM 820 C CA . GLU A 1 106 ? -0.752 -10.100 8.217 1.00 93.50 106 GLU A CA 1
ATOM 821 C C . GLU A 1 106 ? 0.737 -10.372 7.981 1.00 93.50 106 GLU A C 1
ATOM 823 O O . GLU A 1 106 ? 1.113 -11.466 7.563 1.00 93.50 106 GLU A O 1
ATOM 828 N N . GLY A 1 107 ? 1.578 -9.365 8.209 1.00 89.12 107 GLY A N 1
ATOM 829 C CA . GLY A 1 107 ? 3.031 -9.492 8.134 1.00 89.12 107 GLY A CA 1
ATOM 830 C C . GLY A 1 107 ? 3.669 -9.698 9.506 1.00 89.12 107 GLY A C 1
ATOM 831 O O . GLY A 1 107 ? 3.014 -9.637 10.548 1.00 89.12 107 GLY A O 1
ATOM 832 N N . LYS A 1 108 ? 4.998 -9.850 9.532 1.00 88.31 108 LYS A N 1
ATOM 833 C CA . LYS A 1 108 ? 5.787 -10.023 10.774 1.00 88.31 108 LYS A CA 1
ATOM 834 C C . LYS A 1 108 ? 5.590 -8.907 11.809 1.00 88.31 108 LYS A C 1
ATOM 836 O O . LYS A 1 108 ? 5.855 -9.108 12.993 1.00 88.31 108 LYS A O 1
ATOM 841 N N . ARG A 1 109 ? 5.165 -7.720 11.368 1.00 86.69 109 ARG A N 1
ATOM 842 C CA . ARG A 1 109 ? 5.013 -6.509 12.190 1.00 86.69 109 ARG A CA 1
ATOM 843 C C . ARG A 1 109 ? 3.563 -6.022 12.296 1.00 86.69 109 ARG A C 1
ATOM 845 O O . ARG A 1 109 ? 3.342 -4.888 12.717 1.00 86.69 109 ARG A O 1
ATOM 852 N N . GLY A 1 110 ? 2.600 -6.876 11.951 1.00 92.31 110 GLY A N 1
ATOM 853 C CA . GLY A 1 110 ? 1.169 -6.583 11.983 1.00 92.31 110 GLY A CA 1
ATOM 854 C C . GLY A 1 110 ? 0.559 -6.440 10.589 1.00 92.31 110 GLY A C 1
ATOM 855 O O . GLY A 1 110 ? 1.156 -6.832 9.584 1.00 92.31 110 GLY A O 1
ATOM 856 N N . ARG A 1 111 ? -0.637 -5.849 10.525 1.00 95.56 111 ARG A N 1
ATOM 857 C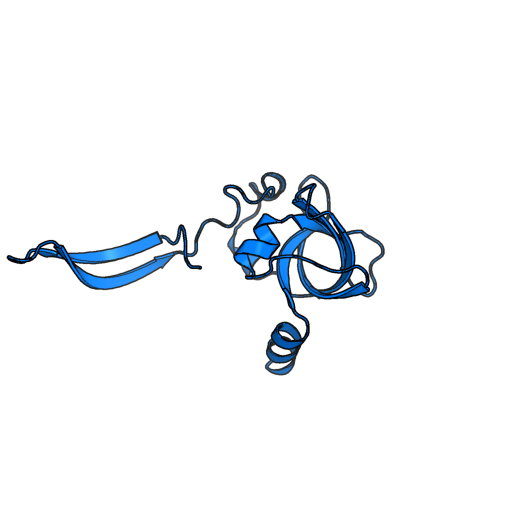 CA . ARG A 1 111 ? -1.407 -5.678 9.286 1.00 95.56 111 ARG A CA 1
ATOM 858 C C . ARG A 1 111 ? -0.771 -4.660 8.345 1.00 95.56 111 ARG A C 1
ATOM 860 O O . ARG A 1 111 ? -0.525 -3.513 8.723 1.00 95.56 111 ARG A O 1
ATOM 867 N N . MET A 1 112 ? -0.581 -5.052 7.090 1.00 95.44 112 MET A N 1
ATOM 868 C CA . MET A 1 112 ? 0.030 -4.227 6.048 1.00 95.44 112 MET A CA 1
ATOM 869 C C . MET A 1 112 ? -0.853 -4.184 4.804 1.00 95.44 112 MET A C 1
ATOM 871 O O . MET A 1 112 ? -1.444 -5.192 4.416 1.00 95.44 112 MET A O 1
ATOM 875 N N . ALA A 1 113 ? -0.928 -3.017 4.169 1.00 95.25 113 ALA A N 1
ATOM 876 C CA . ALA A 1 113 ? -1.574 -2.858 2.877 1.00 95.25 113 ALA A CA 1
ATOM 877 C C . ALA A 1 113 ? -0.638 -3.337 1.763 1.00 95.25 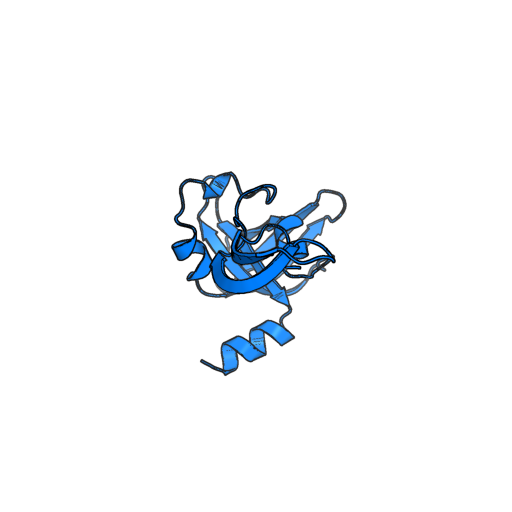113 ALA A C 1
ATOM 879 O O . ALA A 1 113 ? 0.506 -2.893 1.685 1.00 95.25 113 ALA A O 1
ATOM 880 N N . THR A 1 114 ? -1.135 -4.199 0.882 1.00 93.12 114 THR A N 1
ATOM 881 C CA . THR A 1 114 ? -0.406 -4.689 -0.303 1.00 93.12 114 THR A CA 1
ATOM 882 C C . THR A 1 114 ? -0.947 -4.112 -1.607 1.00 93.12 114 THR A C 1
ATOM 884 O O . THR A 1 114 ? -0.273 -4.140 -2.633 1.00 93.12 114 THR A O 1
ATOM 887 N N . GLU A 1 115 ? -2.136 -3.515 -1.558 1.00 93.31 115 GLU A N 1
ATOM 888 C CA . GLU A 1 115 ? -2.777 -2.814 -2.664 1.00 93.31 115 GLU A CA 1
ATOM 889 C C . GLU A 1 115 ? -3.699 -1.730 -2.103 1.00 93.31 115 GLU A C 1
ATOM 891 O O . GLU A 1 115 ? -4.338 -1.932 -1.067 1.00 93.31 115 GLU A O 1
ATOM 896 N N . VAL A 1 116 ? -3.788 -0.590 -2.792 1.00 94.81 116 VAL A N 1
ATOM 897 C CA . VAL A 1 116 ? -4.726 0.487 -2.461 1.00 94.81 116 VAL A CA 1
ATOM 898 C C . VAL A 1 116 ? -5.548 0.821 -3.700 1.00 94.81 116 VAL A C 1
ATOM 900 O O . VAL A 1 116 ? -5.022 0.964 -4.797 1.00 94.81 116 VAL A O 1
ATOM 903 N N . ARG A 1 117 ? -6.858 0.986 -3.551 1.00 94.75 117 ARG A N 1
ATOM 904 C CA . ARG A 1 117 ? -7.746 1.421 -4.633 1.00 94.75 117 ARG A CA 1
ATOM 905 C C . ARG A 1 117 ? -8.596 2.580 -4.149 1.00 94.75 117 ARG A C 1
ATOM 907 O O . ARG A 1 117 ? -9.252 2.467 -3.119 1.00 94.75 117 ARG A O 1
ATOM 914 N N . GLY A 1 118 ? -8.613 3.679 -4.905 1.00 92.88 118 GLY A N 1
ATOM 915 C CA . GLY A 1 118 ? -9.531 4.788 -4.638 1.00 92.88 118 GLY A CA 1
ATOM 916 C C . GLY A 1 118 ? -10.980 4.295 -4.602 1.00 92.88 118 GLY A C 1
ATOM 917 O O . GLY A 1 118 ? -11.335 3.368 -5.335 1.00 92.88 118 GLY A O 1
ATOM 918 N N . TRP A 1 119 ? -11.806 4.895 -3.742 1.00 89.94 119 TRP A N 1
ATOM 919 C CA . TRP A 1 119 ? -13.155 4.396 -3.457 1.00 89.94 119 TRP A CA 1
ATOM 920 C C . TRP A 1 119 ? -14.024 4.213 -4.702 1.00 89.94 119 TRP A C 1
ATOM 922 O O . TRP A 1 119 ? -14.675 3.186 -4.828 1.00 89.94 119 TRP A O 1
ATOM 932 N N . GLU A 1 120 ? -14.004 5.158 -5.644 1.00 86.38 120 GLU A N 1
ATOM 933 C CA . GLU A 1 120 ? -14.810 5.055 -6.870 1.00 86.38 120 GLU A CA 1
ATOM 934 C C . GLU A 1 120 ? -14.412 3.843 -7.725 1.00 86.38 120 GLU A C 1
ATOM 936 O O . GLU A 1 120 ? -15.272 3.088 -8.179 1.00 86.38 120 GLU A O 1
ATOM 941 N N . SER A 1 121 ? -13.108 3.610 -7.889 1.00 81.94 121 SER A N 1
ATOM 942 C CA . SER A 1 121 ? -12.589 2.453 -8.625 1.00 81.94 121 SER A CA 1
ATOM 943 C C . SER A 1 121 ? -12.894 1.139 -7.907 1.00 81.94 121 SER A C 1
ATOM 945 O O . SER A 1 121 ? -13.235 0.150 -8.550 1.00 81.94 121 SER A O 1
ATOM 947 N N . ALA A 1 122 ? -12.789 1.126 -6.577 1.00 77.69 122 ALA A N 1
ATOM 948 C CA . ALA A 1 122 ? -13.067 -0.053 -5.766 1.00 77.69 122 ALA A CA 1
ATOM 949 C C . ALA A 1 122 ? -14.562 -0.400 -5.725 1.00 77.69 122 ALA A C 1
ATOM 951 O O . ALA A 1 122 ? -14.921 -1.566 -5.844 1.00 77.69 122 ALA A O 1
ATOM 952 N N . ALA A 1 123 ? -15.434 0.602 -5.599 1.00 77.75 123 ALA A N 1
ATOM 953 C CA . ALA A 1 123 ? -16.881 0.419 -5.547 1.00 77.75 123 ALA A CA 1
ATOM 954 C C . ALA A 1 123 ? -17.424 -0.223 -6.828 1.00 77.75 123 ALA A C 1
ATOM 956 O O . ALA A 1 123 ? -18.362 -1.009 -6.757 1.00 77.75 123 ALA A O 1
ATOM 957 N N . LYS A 1 124 ? -16.809 0.066 -7.983 1.00 75.44 124 LYS A N 1
ATOM 958 C CA . LYS A 1 124 ? -17.155 -0.590 -9.245 1.00 75.44 124 LYS A CA 1
ATOM 959 C C . LYS A 1 124 ? -16.859 -2.093 -9.207 1.00 75.44 124 LYS A C 1
ATOM 961 O O . LYS A 1 124 ? -17.736 -2.878 -9.539 1.00 75.44 124 LYS A O 1
ATOM 966 N N . ILE A 1 125 ? -15.672 -2.479 -8.735 1.00 69.69 125 ILE A N 1
ATOM 967 C CA . ILE A 1 125 ? -15.259 -3.888 -8.617 1.00 69.69 125 ILE A CA 1
ATOM 968 C C . ILE A 1 125 ? -16.164 -4.627 -7.625 1.00 69.69 125 ILE A C 1
ATOM 970 O O . ILE A 1 125 ? -16.711 -5.669 -7.951 1.00 69.69 125 ILE A O 1
ATOM 974 N N . LEU A 1 126 ? -16.399 -4.042 -6.447 1.00 67.25 126 LEU A N 1
ATOM 975 C CA . LEU A 1 126 ? -17.249 -4.636 -5.406 1.00 67.25 126 LEU A CA 1
ATOM 976 C C . LEU A 1 126 ? -18.738 -4.728 -5.791 1.00 67.25 126 LEU A C 1
ATOM 978 O O . LEU A 1 126 ? -19.503 -5.364 -5.075 1.00 67.25 126 LEU A O 1
ATOM 982 N N . SER A 1 127 ? -19.166 -4.049 -6.859 1.00 70.88 127 SER A N 1
ATOM 983 C CA . SER A 1 127 ? -20.540 -4.113 -7.377 1.00 70.88 127 SER A CA 1
ATOM 984 C C . SER A 1 127 ? -20.723 -5.104 -8.528 1.00 70.88 127 SER A C 1
ATOM 986 O O . SER A 1 127 ? -21.858 -5.346 -8.935 1.00 70.88 127 SER A O 1
ATOM 988 N N . GLU A 1 128 ? -19.620 -5.617 -9.080 1.00 59.41 128 GLU A N 1
ATOM 989 C CA . GLU A 1 128 ? -19.601 -6.557 -10.207 1.00 59.41 128 GLU A CA 1
ATOM 990 C C . GLU A 1 128 ? -19.442 -8.029 -9.750 1.00 59.41 128 GLU A C 1
ATOM 992 O O . GLU A 1 128 ? -19.532 -8.920 -10.595 1.00 59.41 128 GLU A O 1
ATOM 997 N N . ASP A 1 129 ? -19.297 -8.271 -8.438 1.00 48.19 129 ASP A N 1
ATOM 998 C CA . ASP A 1 129 ? -19.368 -9.581 -7.755 1.00 48.19 129 ASP A CA 1
ATOM 999 C C . ASP A 1 129 ? -20.762 -9.840 -7.141 1.00 48.19 129 ASP A C 1
ATOM 1001 O O . ASP A 1 129 ? -21.226 -11.007 -7.173 1.00 48.19 129 ASP A O 1
#

Foldseek 3Di:
DQPQKDWDFDWDQDPVGIDTDGTDDIHGHDLCPPQVVPLCPVPDVVCQVPADWFKWFFQDADLVVQWGWIDGPPDPDTAIEGNSQCVVQVHRDHHGGFIWIFRWDQGPVGIYGSHIGHHVRVVVVVVVD

Sequence (129 aa):
MADDAGIELDVQQTDRGEQAVTVYEITPPDLIENSGLADLEDIDPEVIRNAPLEPARIKWFDKGKGFGFANTFGREEDVFVHIEVLRRSGLADLQPGEALAIRVIEGKRGRMATEVRGWESAAKILSED

Secondary structure (DSSP, 8-state):
--TT-EEEEEEEEETTEEEEEEEEEEEPPPSSTTTT-GGGTTS-HHHHHHSPEEEEEEEEEETTTTEEEEEETT--SEEEEEHHHHHHTT-----TT-EEEEEEEEETTEEEEEEEEEHHHHHHHHT--

Organism: Roseovarius nubinhibens (strain ATCC BAA-591 / DSM 15170 / ISM) (NCBI:txid89187)

pLDDT: mean 87.53, std 11.76, range [48.19, 98.12]

InterPro domains:
  IPR002059 Cold-shock protein Csp, DNA-binding [PF00313] (57-118)
  IPR002059 Cold-shock protein Csp, DNA-binding [PR00050] (56-71)
  IPR002059 Cold-shock protein Csp, DNA-binding [PR00050] (77-86)
  IPR002059 Cold-shock protein Csp, DNA-binding [PR00050] (92-110)
  IPR002059 Cold-shock protein Csp, DNA-binding [PS51857] (53-118)
  IPR002059 Cold-shock protein Csp, DNA-binding [cd04458] (57-118)
  IPR011129 Cold-shock domain [SM00357] (55-119)
  IPR012340 Nucleic acid-binding, OB-fold [G3DSA:2.40.50.140] (55-125)
  IPR012340 Nucleic acid-binding, OB-fold [SSF50249] (53-118)
  IPR050181 Cold shock domain-containing protein [PTHR11544] (58-119)